Protein AF-A0A5K1K8E7-F1 (afdb_monomer_lite)

Structure (mmCIF, N/CA/C/O backbone):
data_AF-A0A5K1K8E7-F1
#
_entry.id   AF-A0A5K1K8E7-F1
#
loop_
_atom_site.group_PDB
_atom_site.id
_atom_site.type_symbol
_atom_site.label_atom_id
_atom_site.label_alt_id
_atom_site.label_comp_id
_atom_site.label_asym_id
_atom_site.label_entity_id
_atom_site.label_seq_id
_atom_site.pdbx_PDB_ins_code
_atom_site.Cartn_x
_atom_site.Cartn_y
_atom_site.Cartn_z
_atom_site.occupancy
_atom_site.B_iso_or_equiv
_atom_site.auth_seq_id
_atom_site.auth_comp_id
_atom_site.auth_asym_id
_atom_site.auth_atom_id
_atom_site.pdbx_PDB_model_num
ATOM 1 N N . MET A 1 1 ? -57.495 26.667 60.300 1.00 42.22 1 MET A N 1
ATOM 2 C CA . MET A 1 1 ? -56.182 26.002 60.159 1.00 42.22 1 MET A CA 1
ATOM 3 C C . MET A 1 1 ? -55.477 26.585 58.945 1.00 42.22 1 MET A C 1
ATOM 5 O O . MET A 1 1 ? -56.140 27.071 58.042 1.00 42.22 1 MET A O 1
ATOM 9 N N . VAL A 1 2 ? -54.157 26.649 59.046 1.00 49.66 2 VAL A N 1
ATOM 10 C CA . VAL A 1 2 ? -53.216 27.565 58.389 1.00 49.66 2 VAL A CA 1
ATOM 11 C C . VAL A 1 2 ? -53.090 27.437 56.866 1.00 49.66 2 VAL A C 1
ATOM 13 O O . VAL A 1 2 ? -53.116 26.343 56.312 1.00 49.66 2 VAL A O 1
ATOM 16 N N . ALA A 1 3 ? -52.890 28.590 56.223 1.00 45.78 3 ALA A N 1
ATOM 17 C CA . ALA A 1 3 ? -52.412 28.738 54.854 1.00 45.78 3 ALA A CA 1
ATOM 18 C C . ALA A 1 3 ? -50.958 28.247 54.722 1.00 45.78 3 ALA A C 1
ATOM 20 O O . ALA A 1 3 ? -50.138 28.492 55.605 1.00 45.78 3 ALA A O 1
ATOM 21 N N . GLN A 1 4 ? -50.635 27.602 53.601 1.00 51.59 4 GLN A N 1
ATOM 22 C CA . GLN A 1 4 ? -49.276 27.196 53.235 1.00 51.59 4 GLN A CA 1
ATOM 23 C C . GLN A 1 4 ? -48.927 27.776 51.854 1.00 51.59 4 GLN A C 1
ATOM 25 O O . GLN A 1 4 ?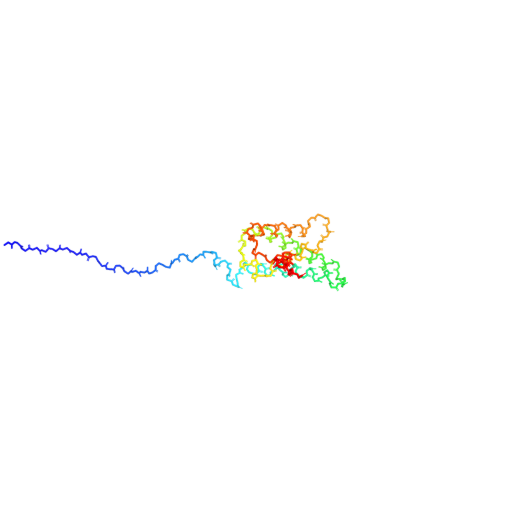 -49.581 27.430 50.870 1.00 51.59 4 GLN A O 1
ATOM 30 N N . PRO A 1 5 ? -47.906 28.641 51.759 1.00 50.50 5 PRO A N 1
ATOM 31 C CA . PRO A 1 5 ? -47.112 28.824 50.543 1.00 50.50 5 PRO A CA 1
ATOM 32 C C . PRO A 1 5 ? -45.616 28.531 50.819 1.00 50.50 5 PRO A C 1
ATOM 34 O O . PRO A 1 5 ? -45.214 28.444 51.978 1.00 50.50 5 PRO A O 1
ATOM 37 N N . PRO A 1 6 ? -44.727 28.557 49.810 1.00 61.25 6 PRO A N 1
ATOM 38 C CA . PRO A 1 6 ? -44.677 27.763 48.581 1.00 61.25 6 PRO A CA 1
ATOM 39 C C . PRO A 1 6 ? -43.368 26.928 48.518 1.00 61.25 6 PRO A C 1
ATOM 41 O O . PRO A 1 6 ? -42.443 27.133 49.302 1.00 61.25 6 PRO A O 1
ATOM 44 N N . SER A 1 7 ? -43.214 26.032 47.536 1.00 49.91 7 SER A N 1
ATOM 45 C CA . SER A 1 7 ? -41.872 25.642 47.061 1.00 49.91 7 SER A CA 1
ATOM 46 C C . SER A 1 7 ? -41.877 25.196 45.593 1.00 49.91 7 SER A C 1
ATOM 48 O O . SER A 1 7 ? -42.688 24.347 45.220 1.00 49.91 7 SER A O 1
ATOM 50 N N . PRO A 1 8 ? -40.982 25.755 44.755 1.00 54.62 8 PRO A N 1
ATOM 51 C CA . PRO A 1 8 ? -40.863 25.433 43.340 1.00 54.62 8 PRO A CA 1
ATOM 52 C C . PRO A 1 8 ? -40.017 24.168 43.135 1.0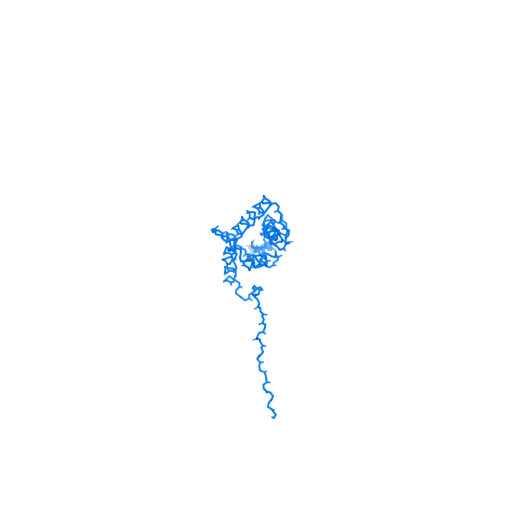0 54.62 8 PRO A C 1
ATOM 54 O O . PRO A 1 8 ? -39.012 23.950 43.811 1.00 54.62 8 PRO A O 1
ATOM 57 N N . ARG A 1 9 ? -40.390 23.339 42.160 1.00 50.09 9 ARG A N 1
ATOM 58 C CA . ARG A 1 9 ? -39.580 22.209 41.680 1.00 50.09 9 ARG A CA 1
ATOM 59 C C . ARG A 1 9 ? -39.568 22.206 40.144 1.00 50.09 9 ARG A C 1
ATOM 61 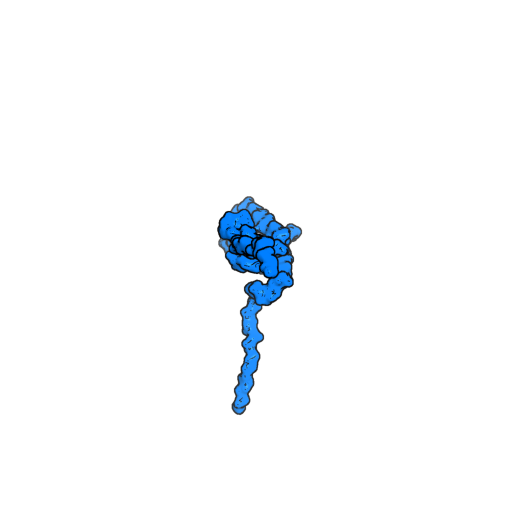O O . ARG A 1 9 ? -40.430 22.828 39.533 1.00 50.09 9 ARG A O 1
ATOM 68 N N . PRO A 1 10 ? -38.523 21.645 39.523 1.00 45.97 10 PRO A N 1
ATOM 69 C CA . PRO A 1 10 ? -37.531 22.425 38.797 1.00 45.97 10 PRO A CA 1
ATOM 70 C C . PRO A 1 10 ? -37.852 22.507 37.307 1.00 45.97 10 PRO A C 1
ATOM 72 O O . PRO A 1 10 ? -38.477 21.614 36.739 1.00 45.97 10 PRO A O 1
ATOM 75 N N . GLN A 1 11 ? -37.359 23.572 36.677 1.00 44.06 11 GLN A N 1
ATOM 76 C CA . GLN A 1 11 ? -37.353 23.746 35.229 1.00 44.06 11 GLN A CA 1
ATOM 77 C C . GLN A 1 11 ? -36.793 22.492 34.548 1.00 44.06 11 GLN A C 1
ATOM 79 O O . GLN A 1 11 ? -35.702 22.031 34.891 1.00 44.06 11 GLN A O 1
ATOM 84 N N . ALA A 1 12 ? -37.539 21.964 33.576 1.00 43.22 12 ALA A N 1
ATOM 85 C CA . ALA A 1 12 ? -37.059 20.960 32.644 1.00 43.22 12 ALA A CA 1
ATOM 86 C C . ALA A 1 12 ? -35.857 21.546 31.893 1.00 43.22 12 ALA A C 1
ATOM 88 O O . ALA A 1 12 ? -35.995 22.317 30.942 1.00 43.22 12 ALA A O 1
ATOM 89 N N . ALA A 1 13 ? -34.662 21.224 32.382 1.00 49.88 13 ALA A N 1
ATOM 90 C CA . ALA A 1 13 ? -33.428 21.497 31.685 1.00 49.88 13 ALA A CA 1
ATOM 91 C C . ALA A 1 13 ? -33.507 20.784 30.335 1.00 49.88 13 ALA A C 1
ATOM 93 O O . ALA A 1 13 ? -33.688 19.568 30.268 1.00 49.88 13 ALA A O 1
ATOM 94 N N . LYS A 1 14 ? -33.404 21.588 29.274 1.00 47.25 14 LYS A N 1
ATOM 95 C CA . LYS A 1 14 ? -33.137 21.171 27.902 1.00 47.25 14 LYS A CA 1
ATOM 96 C C . LYS A 1 14 ? -32.245 19.929 27.912 1.00 47.25 14 LYS A C 1
ATOM 98 O O . LYS A 1 14 ? -31.065 20.016 28.251 1.00 47.25 14 LYS A O 1
ATOM 103 N N . LEU A 1 15 ? -32.802 18.794 27.499 1.00 44.22 15 LEU A N 1
ATOM 104 C CA . LEU A 1 15 ? -32.024 17.674 26.989 1.00 44.22 15 LEU A CA 1
ATOM 105 C C . LEU A 1 15 ? -31.419 18.142 25.665 1.00 44.22 15 LEU A C 1
ATOM 107 O O . LEU A 1 15 ? -31.901 17.834 24.579 1.00 44.22 15 LEU A O 1
ATOM 111 N N . THR A 1 16 ? -30.369 18.954 25.771 1.00 47.53 16 THR A N 1
ATOM 112 C CA . THR A 1 16 ? -29.354 19.054 24.737 1.00 47.53 16 THR A CA 1
ATOM 113 C C . THR A 1 16 ? -28.847 17.634 24.581 1.00 47.53 16 THR A C 1
ATOM 115 O O . THR A 1 16 ? -28.137 17.130 25.452 1.00 47.53 16 THR A O 1
ATOM 118 N N . ALA A 1 17 ? -29.311 16.959 23.529 1.00 50.03 17 ALA A N 1
ATOM 119 C CA . ALA A 1 17 ? -28.778 15.683 23.107 1.00 50.03 17 ALA A CA 1
ATOM 120 C C . ALA A 1 17 ? -27.258 15.837 23.068 1.00 50.03 17 ALA A C 1
ATOM 122 O O . ALA A 1 17 ? -26.713 16.561 22.237 1.00 50.03 17 ALA A O 1
ATOM 123 N N . LYS A 1 18 ? -26.583 15.229 24.044 1.00 43.69 18 LYS A N 1
ATOM 124 C CA . LYS A 1 18 ? -25.139 15.075 24.023 1.00 43.69 18 LYS A CA 1
ATOM 125 C C . LYS A 1 18 ? -24.890 14.192 22.801 1.00 43.69 18 LYS A C 1
ATOM 127 O O . LYS A 1 18 ? -25.360 13.052 22.830 1.00 43.69 18 LYS A O 1
ATOM 132 N N . PRO A 1 19 ? -24.251 14.667 21.717 1.00 46.12 19 PRO A N 1
ATOM 133 C CA . PRO A 1 19 ? -23.815 13.731 20.702 1.00 46.12 19 PRO A CA 1
ATOM 134 C C . PRO A 1 19 ? -22.899 12.743 21.426 1.00 46.12 19 PRO A C 1
ATOM 136 O O . PRO A 1 19 ? -21.996 13.145 22.168 1.00 46.12 19 PRO A O 1
ATOM 139 N N . ALA A 1 20 ? -23.207 11.453 21.294 1.00 48.75 20 ALA A N 1
ATOM 140 C CA . ALA A 1 20 ? -22.292 10.396 21.684 1.00 48.75 20 ALA A CA 1
ATOM 141 C C . ALA A 1 20 ? -20.899 10.742 21.127 1.00 48.75 20 ALA A C 1
ATOM 143 O O . ALA A 1 20 ? -20.828 11.342 20.048 1.00 48.75 20 ALA A O 1
ATOM 144 N N . PRO A 1 21 ? -19.800 10.426 21.836 1.00 43.84 21 PRO A N 1
ATOM 145 C CA . PRO A 1 21 ? -18.480 10.584 21.256 1.00 43.84 21 PRO A CA 1
ATOM 146 C C . PRO A 1 21 ? -18.459 9.738 19.985 1.00 43.84 21 PRO A C 1
ATOM 148 O O . PRO A 1 21 ? -18.451 8.510 20.044 1.00 43.84 21 PRO A O 1
ATOM 151 N N . VAL A 1 22 ? -18.545 10.406 18.834 1.00 44.19 22 VAL A N 1
ATOM 152 C CA . VAL A 1 22 ? -18.256 9.791 17.549 1.00 44.19 22 VAL A CA 1
ATOM 153 C C . VAL A 1 22 ? -16.857 9.231 17.700 1.00 44.19 22 VAL A C 1
ATOM 155 O O . VAL A 1 22 ? -15.910 9.965 17.978 1.00 44.19 22 VAL A O 1
ATOM 158 N N . THR A 1 23 ? -16.787 7.910 17.646 1.00 42.22 23 THR A N 1
ATOM 159 C CA . THR A 1 23 ? -15.576 7.108 17.665 1.00 42.22 23 THR A CA 1
ATOM 160 C C . THR A 1 23 ? -14.482 7.830 16.888 1.00 42.22 23 THR A C 1
ATOM 162 O O . THR A 1 23 ? -14.567 8.034 15.676 1.00 42.22 23 THR A O 1
ATOM 165 N N . GLU A 1 24 ? -13.456 8.267 17.615 1.00 39.28 24 GLU A N 1
ATOM 166 C CA . GLU A 1 24 ? -12.334 9.060 17.104 1.00 39.28 24 GLU A CA 1
ATOM 167 C C . GLU A 1 24 ? -11.582 8.329 15.971 1.00 39.28 24 GLU A C 1
ATOM 169 O O . GLU A 1 24 ? -10.951 8.958 15.123 1.00 39.28 24 GLU A O 1
ATOM 174 N N . SER A 1 25 ? -11.773 7.007 15.865 1.00 42.19 25 SER A N 1
ATOM 175 C CA . SER A 1 25 ? -11.333 6.163 14.750 1.00 42.19 25 SER A CA 1
ATOM 176 C C . SER A 1 25 ? -11.919 6.545 13.384 1.00 42.19 25 SER A C 1
ATOM 178 O O . SER A 1 25 ? -11.273 6.293 12.374 1.00 42.19 25 SER A O 1
ATOM 180 N N . CYS A 1 26 ? -13.089 7.192 13.315 1.00 40.38 26 CYS A N 1
ATOM 181 C CA . CYS A 1 26 ? -13.702 7.573 12.033 1.00 40.38 26 CYS A CA 1
ATOM 182 C C . CYS A 1 26 ? -13.182 8.911 11.476 1.00 40.38 26 CYS A C 1
ATOM 184 O O . CYS A 1 26 ? -13.335 9.183 10.287 1.00 40.38 26 CYS A O 1
ATOM 186 N N . ARG A 1 27 ? -12.551 9.769 12.296 1.00 43.44 27 ARG A N 1
ATOM 187 C CA . ARG A 1 27 ? -12.027 11.071 11.826 1.00 43.44 27 ARG A CA 1
ATOM 188 C C . ARG A 1 27 ? -10.675 10.977 11.130 1.00 43.44 27 ARG A C 1
ATOM 190 O O . ARG A 1 27 ? -10.339 11.868 10.354 1.00 43.44 27 ARG A O 1
ATOM 197 N N . PHE A 1 28 ? -9.911 9.916 11.373 1.00 46.75 28 PHE A N 1
ATOM 198 C CA . PHE A 1 28 ? -8.569 9.776 10.806 1.00 46.75 28 PHE A CA 1
ATOM 199 C C . PHE A 1 28 ? -8.562 9.545 9.287 1.00 46.75 28 PHE A C 1
ATOM 201 O O . PHE A 1 28 ? -7.519 9.679 8.647 1.00 46.75 28 PHE A O 1
ATOM 208 N N . LEU A 1 29 ? -9.719 9.215 8.705 1.00 49.62 29 LEU A N 1
ATOM 209 C CA . LEU A 1 29 ? -9.817 8.613 7.379 1.00 49.62 29 LEU A CA 1
ATOM 210 C C . LEU A 1 29 ? -10.960 9.206 6.557 1.00 49.62 29 LEU A C 1
ATOM 212 O O . LEU A 1 29 ? -11.698 8.505 5.873 1.00 49.62 29 LEU A O 1
ATOM 216 N N . SER A 1 30 ? -11.098 10.530 6.586 1.00 47.41 30 SER A N 1
ATOM 217 C CA . SER A 1 30 ? -11.771 11.192 5.469 1.00 47.41 30 SER A CA 1
ATOM 218 C C . SER A 1 30 ? -11.008 10.835 4.184 1.00 47.41 30 SER A C 1
ATOM 220 O O . SER A 1 30 ? -9.775 10.883 4.186 1.00 47.41 30 SER A O 1
ATOM 222 N N . ALA A 1 31 ? -11.705 10.497 3.094 1.00 50.56 31 ALA A N 1
ATOM 223 C CA . ALA A 1 31 ? -11.136 10.093 1.794 1.00 50.56 31 ALA A CA 1
ATOM 224 C C . ALA A 1 31 ? -10.204 11.148 1.143 1.00 50.56 31 ALA A C 1
ATOM 226 O O . ALA A 1 31 ? -9.686 10.966 0.045 1.00 50.56 31 ALA A O 1
ATOM 227 N N . SER A 1 32 ? -9.972 12.274 1.820 1.00 56.44 32 SER A N 1
ATOM 228 C CA . SER A 1 32 ? -9.059 13.356 1.438 1.00 56.44 32 SER A CA 1
ATOM 229 C C . SER A 1 32 ? -8.040 13.710 2.539 1.00 56.44 32 SER A C 1
ATOM 231 O O . SER A 1 32 ? -7.356 14.733 2.465 1.00 56.44 32 SER A O 1
ATOM 233 N N . GLY A 1 33 ? -7.925 12.880 3.578 1.00 67.44 33 GLY A N 1
ATOM 234 C CA . GLY A 1 33 ? -7.032 13.088 4.714 1.00 67.44 33 GLY A CA 1
ATOM 235 C C . GLY A 1 33 ? -5.546 12.880 4.377 1.00 67.44 33 GLY A C 1
ATOM 236 O O . GLY A 1 33 ? -5.198 12.217 3.395 1.00 67.44 33 GLY A O 1
ATOM 237 N N . PRO A 1 34 ? -4.628 13.418 5.200 1.00 75.69 34 PRO A N 1
ATOM 238 C CA . PRO A 1 34 ? -3.187 13.223 5.023 1.00 75.69 34 PRO A CA 1
ATOM 239 C C . PRO A 1 34 ? -2.766 11.745 5.115 1.00 75.69 34 PRO A C 1
ATOM 241 O O . PRO A 1 34 ? -1.795 11.352 4.474 1.00 75.69 34 PRO A O 1
ATOM 244 N N . ALA A 1 35 ? -3.501 10.913 5.863 1.00 76.69 35 ALA A N 1
ATOM 245 C CA . ALA A 1 35 ? -3.285 9.465 5.915 1.00 76.69 35 ALA A CA 1
ATOM 246 C C . ALA A 1 35 ? -3.592 8.791 4.566 1.00 76.69 35 ALA A C 1
ATOM 248 O O . ALA A 1 35 ? -2.759 8.056 4.046 1.00 76.69 35 ALA A O 1
ATOM 249 N N . TRP A 1 36 ? -4.726 9.125 3.941 1.00 81.12 36 TRP A N 1
ATOM 250 C CA . TRP A 1 36 ? -5.104 8.581 2.632 1.00 81.12 36 TRP A CA 1
ATOM 251 C C . TRP A 1 36 ? -4.090 8.926 1.536 1.00 81.12 36 TRP A C 1
ATOM 253 O O . TRP A 1 36 ? -3.706 8.069 0.740 1.00 81.12 36 TRP A O 1
ATOM 263 N N . ARG A 1 37 ? -3.601 10.176 1.518 1.00 85.31 37 ARG A N 1
ATOM 264 C CA . ARG A 1 37 ? -2.555 10.601 0.573 1.00 85.31 37 ARG A CA 1
ATOM 265 C C . ARG A 1 37 ? -1.253 9.826 0.762 1.00 85.31 37 ARG A C 1
ATOM 267 O O . ARG A 1 37 ? -0.630 9.459 -0.230 1.00 85.31 37 ARG A O 1
ATOM 274 N N . ARG A 1 38 ? -0.858 9.555 2.010 1.00 86.31 38 ARG A N 1
ATOM 275 C CA . ARG A 1 38 ? 0.322 8.728 2.305 1.00 86.31 38 ARG A CA 1
ATOM 276 C C . ARG A 1 38 ? 0.138 7.297 1.817 1.00 86.31 38 ARG A C 1
ATOM 278 O O . ARG A 1 38 ? 0.993 6.809 1.089 1.00 86.31 38 ARG A O 1
ATOM 285 N N . ILE A 1 39 ? -1.007 6.686 2.102 1.00 87.75 39 ILE A N 1
ATOM 286 C CA . ILE A 1 39 ? -1.303 5.323 1.650 1.00 87.75 39 ILE A CA 1
ATOM 287 C C . ILE A 1 39 ? -1.322 5.237 0.123 1.00 87.75 39 ILE A C 1
ATOM 289 O O . ILE A 1 39 ? -0.670 4.369 -0.450 1.00 87.75 39 ILE A O 1
ATOM 293 N N . SER A 1 40 ? -1.975 6.190 -0.544 1.00 88.44 40 SER A N 1
ATOM 294 C CA . SER A 1 40 ? -1.985 6.275 -2.009 1.00 88.44 40 SER A CA 1
ATOM 295 C C . SER A 1 40 ? -0.567 6.397 -2.576 1.00 88.44 40 SER A C 1
ATOM 297 O O . SER A 1 40 ? -0.241 5.745 -3.566 1.00 88.44 40 SER A O 1
ATOM 299 N N . ARG A 1 41 ? 0.305 7.189 -1.930 1.00 92.56 41 ARG A N 1
ATOM 300 C CA . ARG A 1 41 ? 1.723 7.307 -2.305 1.00 92.56 41 ARG A CA 1
ATOM 301 C C . ARG A 1 41 ? 2.459 5.977 -2.146 1.00 92.56 41 ARG A C 1
ATOM 303 O O . ARG A 1 41 ? 3.190 5.593 -3.054 1.00 92.56 41 ARG A O 1
ATOM 310 N N . TRP A 1 42 ? 2.271 5.275 -1.028 1.00 92.62 42 TRP A N 1
ATOM 311 C CA . TRP A 1 42 ? 2.912 3.978 -0.794 1.00 92.62 42 TRP A CA 1
ATOM 312 C C . TRP A 1 42 ? 2.487 2.944 -1.834 1.00 92.62 42 TRP A C 1
ATOM 314 O O . TRP A 1 42 ? 3.334 2.291 -2.441 1.00 92.62 42 TRP A O 1
ATOM 324 N N . VAL A 1 43 ? 1.181 2.854 -2.092 1.00 91.56 43 VAL A N 1
ATOM 325 C CA . VAL A 1 43 ? 0.606 1.958 -3.100 1.00 91.56 43 VAL A CA 1
ATOM 326 C C . VAL A 1 43 ? 1.173 2.270 -4.481 1.00 91.56 43 VAL A C 1
ATOM 328 O O . VAL A 1 43 ? 1.645 1.363 -5.164 1.00 91.56 43 VAL A O 1
ATOM 331 N N . ALA A 1 44 ? 1.200 3.545 -4.875 1.00 91.19 44 ALA A N 1
ATOM 332 C CA . ALA A 1 44 ? 1.746 3.960 -6.162 1.00 91.19 44 ALA A CA 1
ATOM 333 C C . ALA A 1 44 ? 3.237 3.615 -6.304 1.00 91.19 44 ALA A C 1
ATOM 335 O O . ALA A 1 44 ? 3.642 3.092 -7.343 1.00 91.19 44 ALA A O 1
ATOM 336 N N . ALA A 1 45 ? 4.051 3.855 -5.270 1.00 90.00 45 ALA A N 1
ATOM 337 C CA . ALA A 1 45 ? 5.486 3.565 -5.295 1.00 90.00 45 ALA A CA 1
ATOM 338 C C . ALA A 1 45 ? 5.772 2.066 -5.474 1.00 90.00 45 ALA A C 1
ATOM 340 O O . ALA A 1 45 ? 6.596 1.679 -6.306 1.00 90.00 45 ALA A O 1
ATOM 341 N N . ILE A 1 46 ? 5.058 1.215 -4.731 1.00 89.94 46 ILE A N 1
ATOM 342 C CA . ILE A 1 46 ? 5.216 -0.239 -4.813 1.00 89.94 46 ILE A CA 1
ATOM 343 C C . ILE A 1 46 ? 4.700 -0.761 -6.163 1.00 89.94 46 ILE A C 1
ATOM 345 O O . ILE A 1 46 ? 5.411 -1.522 -6.819 1.00 89.94 46 ILE A O 1
ATOM 349 N N . LYS A 1 47 ? 3.515 -0.323 -6.619 1.00 90.69 47 LYS A N 1
ATOM 350 C CA . LYS A 1 47 ? 2.954 -0.712 -7.929 1.00 90.69 47 LYS A CA 1
ATOM 351 C C . LYS A 1 47 ? 3.886 -0.331 -9.077 1.00 90.69 47 LYS A C 1
ATOM 353 O O . LYS A 1 47 ? 4.270 -1.208 -9.841 1.00 90.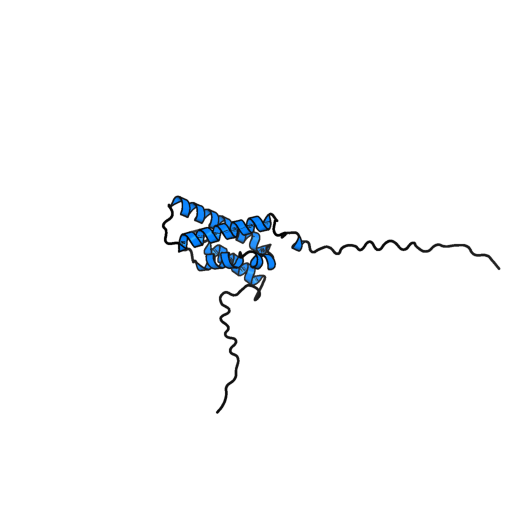69 47 LYS A O 1
ATOM 358 N N . THR A 1 48 ? 4.357 0.917 -9.111 1.00 88.75 48 THR A N 1
ATOM 359 C CA . THR A 1 48 ? 5.293 1.404 -10.141 1.00 88.75 48 THR A CA 1
ATOM 360 C C . THR A 1 48 ? 6.543 0.532 -10.212 1.00 88.75 48 THR A C 1
ATOM 362 O O . THR A 1 48 ? 7.012 0.184 -11.295 1.00 88.75 48 THR A O 1
ATOM 365 N N . PHE A 1 49 ? 7.092 0.150 -9.057 1.00 86.44 49 PHE A N 1
ATOM 366 C CA . PHE A 1 49 ? 8.256 -0.722 -9.022 1.00 86.44 49 PHE A CA 1
ATOM 367 C C . PHE A 1 49 ? 7.942 -2.134 -9.537 1.00 86.44 49 PHE A C 1
ATOM 369 O O . PHE A 1 49 ? 8.697 -2.661 -10.354 1.00 86.44 49 PHE A O 1
ATOM 376 N N . LEU A 1 50 ? 6.826 -2.731 -9.111 1.00 85.12 50 LEU A N 1
ATOM 377 C CA . LEU A 1 50 ? 6.384 -4.045 -9.590 1.00 85.12 50 LEU A CA 1
ATOM 378 C C . LEU A 1 50 ? 6.101 -4.043 -11.099 1.00 85.12 50 LEU A C 1
ATOM 380 O O . LEU A 1 50 ? 6.462 -4.998 -11.784 1.00 85.12 50 LEU A O 1
ATOM 384 N N . GLU A 1 51 ? 5.493 -2.984 -11.629 1.00 86.50 51 GLU A N 1
ATOM 385 C CA . GLU A 1 51 ? 5.257 -2.795 -13.063 1.00 86.50 51 GLU A CA 1
ATOM 386 C C . GLU A 1 51 ? 6.580 -2.663 -13.818 1.00 86.50 51 GLU A C 1
ATOM 388 O O . GLU A 1 51 ? 6.765 -3.331 -14.833 1.00 86.50 51 GLU A O 1
ATOM 393 N N . MET A 1 52 ? 7.550 -1.896 -13.303 1.00 80.19 52 MET A N 1
ATOM 394 C CA . MET A 1 52 ? 8.882 -1.802 -13.913 1.00 80.19 52 MET A CA 1
ATOM 395 C C . MET A 1 52 ? 9.614 -3.146 -13.954 1.00 80.19 52 MET A C 1
ATOM 397 O O . MET A 1 52 ? 10.339 -3.402 -14.912 1.00 80.19 52 MET A O 1
ATOM 401 N N . GLN A 1 53 ? 9.444 -3.999 -12.939 1.00 76.38 53 GLN A N 1
ATOM 402 C CA . GLN A 1 53 ? 10.017 -5.348 -12.948 1.00 76.38 53 GLN A CA 1
ATOM 403 C C . GLN A 1 53 ? 9.320 -6.258 -13.977 1.00 76.38 53 GLN A C 1
ATOM 405 O O . GLN A 1 53 ? 9.993 -7.013 -14.673 1.00 76.38 53 GLN A O 1
ATOM 410 N N . GLN A 1 54 ? 7.991 -6.169 -14.107 1.00 75.19 54 GLN A N 1
ATOM 411 C CA . GLN A 1 54 ? 7.196 -7.015 -15.012 1.00 75.19 54 GLN A CA 1
ATOM 412 C C . GLN A 1 54 ? 7.280 -6.598 -16.483 1.00 75.19 54 GLN A C 1
ATOM 414 O O . GLN A 1 54 ? 7.184 -7.441 -17.369 1.00 75.19 54 GLN A O 1
ATOM 419 N N . SER A 1 55 ? 7.478 -5.307 -16.755 1.00 70.69 55 SER A N 1
ATOM 420 C CA . SER A 1 55 ? 7.423 -4.740 -18.108 1.00 70.69 55 SER A CA 1
ATOM 421 C C . SER A 1 55 ? 8.497 -5.285 -19.059 1.00 70.69 55 SER A C 1
ATOM 423 O O . SER A 1 55 ? 8.428 -5.013 -20.254 1.00 70.69 55 SER A O 1
ATOM 425 N N . GLY A 1 56 ? 9.530 -5.986 -18.566 1.00 58.56 56 GLY A N 1
ATOM 426 C CA . GLY A 1 56 ? 10.633 -6.551 -19.367 1.00 58.56 56 GLY A CA 1
ATOM 427 C C . GLY A 1 56 ? 11.533 -5.511 -20.051 1.00 58.56 56 GLY A C 1
ATOM 428 O O . GLY A 1 56 ? 12.664 -5.807 -20.440 1.00 58.56 56 GLY A O 1
ATOM 429 N N . HIS A 1 57 ? 11.064 -4.270 -20.156 1.00 56.94 57 HIS A N 1
ATOM 430 C CA . HIS A 1 57 ? 11.842 -3.108 -20.524 1.00 56.94 57 HIS A CA 1
ATOM 431 C C . HIS A 1 57 ? 12.963 -2.958 -19.498 1.00 56.94 57 HIS A C 1
ATOM 433 O O . HIS A 1 57 ? 12.727 -3.093 -18.302 1.00 56.94 57 HIS A O 1
ATOM 439 N N . ARG A 1 58 ? 14.190 -2.682 -19.947 1.00 57.38 58 ARG A N 1
ATOM 440 C CA . ARG A 1 58 ? 15.277 -2.238 -19.067 1.00 57.38 58 ARG A CA 1
ATOM 441 C C . ARG A 1 58 ? 15.209 -0.714 -18.988 1.00 57.38 58 ARG A C 1
ATOM 443 O O . ARG A 1 58 ? 15.866 -0.056 -19.798 1.00 57.38 58 ARG A O 1
ATOM 450 N N . PRO A 1 59 ? 14.405 -0.114 -18.087 1.00 62.56 59 PRO A N 1
ATOM 451 C CA . PRO A 1 59 ? 14.538 1.304 -17.821 1.00 62.56 59 PRO A CA 1
ATOM 452 C C . PRO A 1 59 ? 15.981 1.587 -17.397 1.00 62.56 59 PRO A C 1
ATOM 454 O O . PRO A 1 59 ? 16.677 0.718 -16.861 1.00 62.56 59 PRO A O 1
ATOM 457 N N . GLY A 1 60 ? 16.447 2.803 -17.680 1.00 72.31 60 GLY A N 1
ATOM 458 C CA . GLY A 1 60 ? 17.810 3.196 -17.347 1.00 72.31 60 GLY A CA 1
ATOM 459 C C . GLY A 1 60 ? 18.123 2.905 -15.871 1.00 72.31 60 GLY A C 1
ATOM 460 O O . GLY A 1 60 ? 17.236 3.033 -15.021 1.00 72.31 60 GLY A O 1
ATOM 461 N N . PRO A 1 61 ? 19.373 2.545 -15.533 1.00 72.69 61 PRO A N 1
ATOM 462 C CA . PRO A 1 61 ? 19.746 2.131 -14.178 1.00 72.69 61 PRO A CA 1
ATOM 463 C C . PRO A 1 61 ? 19.370 3.168 -13.106 1.00 72.69 61 PRO A C 1
ATOM 465 O O . PRO A 1 61 ? 18.999 2.796 -11.995 1.00 72.69 61 PRO A O 1
ATOM 468 N N . ALA A 1 62 ? 19.373 4.459 -13.453 1.00 81.25 62 ALA A N 1
ATOM 469 C CA . ALA A 1 62 ? 18.936 5.543 -12.573 1.00 81.25 62 ALA A CA 1
ATOM 470 C C . ALA A 1 62 ? 17.435 5.482 -12.221 1.00 81.25 62 ALA A C 1
ATOM 472 O O . ALA A 1 62 ? 17.066 5.718 -11.071 1.00 81.25 62 ALA A O 1
ATOM 473 N N . ALA A 1 63 ? 16.570 5.137 -13.179 1.00 79.81 63 ALA A N 1
ATOM 474 C CA . ALA A 1 63 ? 15.131 5.019 -12.949 1.00 79.81 63 ALA A CA 1
ATOM 475 C C . ALA A 1 63 ? 14.808 3.806 -12.065 1.00 79.81 63 ALA A C 1
ATOM 477 O O . ALA A 1 63 ? 14.052 3.936 -11.106 1.00 79.81 63 ALA A O 1
ATOM 478 N N . VAL A 1 64 ? 15.467 2.665 -12.307 1.00 77.44 64 VAL A N 1
ATOM 479 C CA . VAL A 1 64 ? 15.334 1.469 -11.454 1.00 77.44 64 VAL A CA 1
ATOM 480 C C . VAL A 1 64 ? 15.767 1.770 -10.023 1.00 77.44 64 VAL A C 1
ATOM 482 O O . VAL A 1 64 ? 15.054 1.434 -9.083 1.00 77.44 64 VAL A O 1
ATOM 485 N N . GLN A 1 65 ? 16.917 2.426 -9.842 1.00 80.56 65 GLN A N 1
ATOM 486 C CA . GLN A 1 65 ? 17.412 2.784 -8.512 1.00 80.56 65 GLN A CA 1
ATOM 487 C C . GLN A 1 65 ? 16.485 3.757 -7.785 1.00 80.56 65 GLN A C 1
ATOM 489 O O . GLN A 1 65 ? 16.277 3.615 -6.579 1.00 80.56 65 GLN A O 1
ATOM 494 N N . ARG A 1 66 ? 15.917 4.732 -8.502 1.00 85.44 66 ARG A N 1
ATOM 495 C CA . ARG A 1 66 ? 14.943 5.664 -7.937 1.00 85.44 66 ARG A CA 1
ATOM 496 C C . ARG A 1 66 ? 13.676 4.932 -7.490 1.00 85.44 66 ARG A C 1
ATOM 498 O O . ARG A 1 66 ? 13.326 5.023 -6.319 1.00 85.44 66 ARG A O 1
ATOM 505 N N . CYS A 1 67 ? 13.044 4.156 -8.369 1.00 84.50 67 CYS A N 1
ATOM 506 C CA . CYS A 1 67 ? 11.819 3.426 -8.033 1.00 84.50 67 CYS A CA 1
ATOM 507 C C . CYS A 1 67 ? 12.050 2.380 -6.937 1.00 84.50 67 CYS A C 1
ATOM 509 O O . CYS A 1 67 ? 11.219 2.226 -6.050 1.00 84.50 67 CYS A O 1
ATOM 511 N N . SER A 1 68 ? 13.205 1.709 -6.945 1.00 84.06 68 SER A N 1
ATOM 512 C CA . SER A 1 68 ? 13.614 0.792 -5.877 1.00 84.06 68 SER A CA 1
ATOM 513 C C . SER A 1 68 ? 13.707 1.507 -4.528 1.00 84.06 68 SER A C 1
ATOM 515 O O . SER A 1 68 ? 13.178 1.014 -3.536 1.00 84.06 68 SER A O 1
ATOM 517 N N . ARG A 1 69 ? 14.317 2.698 -4.485 1.00 86.62 69 ARG A N 1
ATOM 518 C CA . ARG A 1 69 ? 14.404 3.513 -3.267 1.00 86.62 69 ARG A CA 1
ATOM 519 C C . ARG A 1 69 ? 13.028 3.948 -2.770 1.00 86.62 69 ARG A C 1
ATOM 521 O O . ARG A 1 69 ? 12.756 3.773 -1.589 1.00 86.62 69 ARG A O 1
ATOM 528 N N . GLU A 1 70 ? 12.183 4.481 -3.653 1.00 89.50 70 GLU A N 1
ATOM 529 C CA . GLU A 1 70 ? 10.829 4.935 -3.297 1.00 89.50 70 GLU A CA 1
ATOM 530 C C . GLU A 1 70 ? 9.975 3.773 -2.767 1.00 89.50 70 GLU A C 1
ATOM 532 O O . GLU A 1 70 ? 9.284 3.918 -1.763 1.00 89.50 70 GLU A O 1
ATOM 537 N N . MET A 1 71 ? 10.085 2.588 -3.373 1.00 90.12 71 MET A N 1
ATOM 538 C CA . MET A 1 71 ? 9.416 1.374 -2.902 1.00 90.12 71 MET A CA 1
ATOM 539 C C . MET A 1 71 ? 9.940 0.903 -1.534 1.00 90.12 71 MET A C 1
ATOM 541 O O . MET A 1 71 ? 9.139 0.545 -0.672 1.00 90.12 71 MET A O 1
ATOM 545 N N . ILE A 1 72 ? 11.259 0.937 -1.300 1.00 89.00 72 ILE A N 1
ATOM 546 C CA . ILE A 1 72 ? 11.857 0.573 -0.002 1.00 89.00 72 ILE A CA 1
ATOM 547 C C . ILE A 1 72 ? 11.426 1.550 1.099 1.00 89.00 72 ILE A C 1
ATOM 549 O O . ILE A 1 72 ? 11.163 1.125 2.221 1.00 89.00 72 ILE A O 1
ATOM 553 N N . GLU A 1 73 ? 11.376 2.848 0.803 1.00 90.75 73 GLU A N 1
ATOM 554 C CA . GLU A 1 73 ? 10.899 3.862 1.748 1.00 90.75 73 GLU A CA 1
ATOM 555 C C . GLU A 1 73 ? 9.419 3.646 2.070 1.00 90.75 73 GLU A C 1
ATOM 557 O O . GLU A 1 73 ? 9.061 3.537 3.239 1.00 90.75 73 GLU A O 1
ATOM 562 N N . ALA A 1 74 ? 8.589 3.440 1.044 1.00 91.38 74 ALA A N 1
ATOM 563 C CA . ALA A 1 74 ? 7.169 3.172 1.217 1.00 91.38 74 ALA A CA 1
ATOM 564 C C . ALA A 1 74 ? 6.905 1.948 2.103 1.00 91.38 74 ALA A C 1
ATOM 566 O O . ALA A 1 74 ? 6.108 2.031 3.032 1.00 91.38 74 ALA A O 1
ATOM 567 N N . ILE A 1 75 ? 7.575 0.815 1.862 1.00 91.50 75 ILE A N 1
ATOM 568 C CA . ILE A 1 75 ? 7.325 -0.394 2.661 1.00 91.50 75 ILE A CA 1
ATOM 569 C C . ILE A 1 75 ? 7.836 -0.269 4.102 1.00 91.50 75 ILE A C 1
ATOM 571 O O . ILE A 1 75 ? 7.263 -0.887 4.996 1.00 91.50 75 ILE A O 1
ATOM 575 N N . LYS A 1 76 ? 8.872 0.542 4.351 1.00 90.69 76 LYS A N 1
ATOM 576 C CA . LYS A 1 76 ? 9.314 0.867 5.714 1.00 90.69 76 LYS A CA 1
ATOM 577 C C . LYS A 1 76 ? 8.276 1.702 6.451 1.00 90.69 76 LYS A C 1
ATOM 579 O O . LYS A 1 76 ? 7.893 1.334 7.549 1.00 90.69 76 LYS A O 1
ATOM 584 N N . GLU A 1 77 ? 7.762 2.753 5.821 1.00 90.94 77 GLU A N 1
ATOM 585 C CA . GLU A 1 77 ? 6.723 3.586 6.434 1.00 90.94 77 GLU A CA 1
ATOM 586 C C . GLU A 1 77 ? 5.437 2.785 6.702 1.00 90.94 77 GLU A C 1
ATOM 588 O O . GLU A 1 77 ? 4.809 2.934 7.750 1.00 90.94 77 GLU A O 1
ATOM 593 N N . VAL A 1 78 ? 5.065 1.882 5.785 1.00 90.19 78 VAL A N 1
ATOM 594 C CA . VAL A 1 78 ? 3.960 0.938 6.008 1.00 90.19 78 VAL A CA 1
ATOM 595 C C . VAL A 1 78 ? 4.253 0.038 7.209 1.00 90.19 78 VAL A C 1
ATOM 597 O O . VAL A 1 78 ? 3.355 -0.219 8.004 1.00 90.19 78 VAL A O 1
ATOM 600 N N . GLU A 1 79 ? 5.489 -0.440 7.360 1.00 90.75 79 GLU A N 1
ATOM 601 C CA . GLU A 1 79 ? 5.907 -1.280 8.485 1.00 90.75 79 GLU A CA 1
ATOM 602 C C . GLU A 1 79 ? 5.880 -0.547 9.830 1.00 90.75 79 GLU A C 1
ATOM 604 O O . GLU A 1 79 ? 5.462 -1.146 10.822 1.00 90.75 79 GLU A O 1
ATOM 609 N N . GLU A 1 80 ? 6.219 0.739 9.851 1.00 89.00 80 GLU A N 1
ATOM 610 C CA . GLU A 1 80 ? 6.121 1.601 11.033 1.00 89.00 80 GLU A CA 1
ATOM 611 C C . GLU A 1 80 ? 4.659 1.862 11.433 1.00 89.00 80 GLU A C 1
ATOM 613 O O . GLU A 1 80 ? 4.312 1.799 12.614 1.00 89.00 80 GLU A O 1
ATOM 618 N N . GLU A 1 81 ? 3.767 2.098 10.464 1.00 86.56 81 GLU A N 1
ATOM 619 C CA . GLU A 1 81 ? 2.357 2.409 10.738 1.00 86.56 81 GLU A CA 1
ATOM 620 C C . GLU A 1 81 ? 1.422 1.186 10.757 1.00 86.56 81 GLU A C 1
ATOM 622 O O . GLU A 1 81 ? 0.249 1.321 11.114 1.00 86.56 81 GLU A O 1
ATOM 627 N N . LYS A 1 82 ? 1.902 -0.028 10.442 1.00 84.88 82 LYS A N 1
ATOM 628 C CA . LYS A 1 82 ? 1.072 -1.250 10.318 1.00 84.88 82 LYS A CA 1
ATOM 629 C C . LYS A 1 82 ? 0.166 -1.514 11.530 1.00 84.88 82 LYS A C 1
ATOM 631 O O . LYS A 1 82 ? -0.946 -2.018 11.374 1.00 84.88 82 LYS A O 1
ATOM 636 N N . GLY A 1 83 ? 0.625 -1.164 12.735 1.00 82.06 83 GLY A N 1
ATOM 637 C CA . GLY A 1 83 ? -0.102 -1.356 13.996 1.00 82.06 83 GLY A CA 1
ATOM 638 C C . GLY A 1 83 ? -1.200 -0.320 14.259 1.00 82.06 83 GLY A C 1
ATOM 639 O O . GLY A 1 83 ? -2.061 -0.540 15.108 1.00 82.06 83 GLY A O 1
ATOM 640 N N . LEU A 1 84 ? -1.201 0.791 13.524 1.00 82.62 84 LEU A N 1
ATOM 641 C CA . LEU A 1 84 ? -2.175 1.876 13.660 1.00 82.62 84 LEU A CA 1
ATOM 642 C C . LEU A 1 84 ? -3.287 1.791 12.609 1.00 82.62 84 LEU A C 1
ATOM 644 O O . LEU A 1 84 ? -4.343 2.398 12.775 1.00 82.62 84 LEU A O 1
ATOM 648 N N . MET A 1 85 ? -3.080 1.017 11.541 1.00 83.25 85 MET A N 1
ATOM 649 C CA . MET A 1 85 ? -4.053 0.886 10.461 1.00 83.25 85 MET A CA 1
ATOM 650 C C . MET A 1 85 ? -5.281 0.080 10.897 1.00 83.25 85 MET A C 1
ATOM 652 O O . MET A 1 85 ? -5.170 -0.939 11.590 1.00 83.25 85 MET A O 1
ATOM 656 N N . SER A 1 86 ? -6.453 0.557 10.480 1.00 84.31 86 SER A N 1
ATOM 657 C CA . SER A 1 86 ? -7.740 -0.121 10.645 1.00 84.31 86 SER A CA 1
ATOM 658 C C . SER A 1 86 ? -8.014 -1.057 9.470 1.00 84.31 86 SER A C 1
ATOM 660 O O . SER A 1 86 ? -7.522 -0.835 8.364 1.00 84.31 86 SER A O 1
ATOM 662 N N . TYR A 1 87 ? -8.852 -2.064 9.698 1.00 81.00 87 TYR A N 1
ATOM 663 C CA . TYR A 1 87 ? -9.256 -3.026 8.675 1.00 81.00 87 TYR A CA 1
ATOM 664 C C . TYR A 1 87 ? -9.839 -2.360 7.414 1.00 81.00 87 TYR A C 1
ATOM 666 O O . TYR A 1 87 ? -9.367 -2.633 6.311 1.00 81.00 87 TYR A O 1
ATOM 674 N N . ASP A 1 88 ? -10.768 -1.408 7.579 1.00 81.75 88 ASP A N 1
ATOM 675 C CA . ASP A 1 88 ? -11.362 -0.637 6.473 1.00 81.75 88 ASP A CA 1
ATOM 676 C C . ASP A 1 88 ? -10.326 0.057 5.593 1.00 81.75 88 ASP A C 1
ATOM 678 O O . ASP A 1 88 ? -10.519 0.204 4.392 1.00 81.75 88 ASP A O 1
ATOM 682 N N . ILE A 1 89 ? -9.198 0.462 6.169 1.00 82.44 89 ILE A N 1
ATOM 683 C CA . ILE A 1 89 ? -8.116 1.079 5.408 1.00 82.44 89 ILE A CA 1
ATOM 684 C C . ILE A 1 89 ? -7.306 0.055 4.673 1.00 82.44 89 ILE A C 1
ATOM 686 O O . ILE A 1 89 ? -7.060 0.229 3.485 1.00 82.44 89 ILE A O 1
ATOM 690 N N . ILE A 1 90 ? -6.923 -1.015 5.353 1.00 83.88 90 ILE A N 1
ATOM 691 C CA . ILE A 1 90 ? -6.107 -2.073 4.770 1.00 83.88 90 ILE A CA 1
ATOM 692 C C . ILE A 1 90 ? -6.796 -2.652 3.523 1.00 83.88 90 ILE A C 1
ATOM 694 O O . ILE A 1 90 ? -6.136 -2.817 2.493 1.00 83.88 90 ILE A O 1
ATOM 698 N N . LEU A 1 91 ? -8.117 -2.874 3.577 1.00 81.31 91 LEU A N 1
ATOM 699 C CA . LEU A 1 91 ? -8.892 -3.355 2.428 1.00 81.31 91 LEU A CA 1
ATOM 700 C C . LEU A 1 91 ? -9.374 -2.249 1.491 1.00 81.31 91 LEU A C 1
ATOM 702 O O . LEU A 1 91 ? -9.362 -2.438 0.276 1.00 81.31 91 LEU A O 1
ATOM 706 N N . GLY A 1 92 ? -9.753 -1.087 2.020 1.00 80.75 92 GLY A N 1
ATOM 707 C CA . GLY A 1 92 ? -10.280 0.016 1.219 1.00 80.75 92 GLY A CA 1
ATOM 708 C C . GLY A 1 92 ? -9.241 0.712 0.337 1.00 80.75 92 GLY A C 1
ATOM 709 O O . GLY A 1 92 ? -9.625 1.455 -0.560 1.00 80.75 92 GLY A O 1
ATOM 710 N N . THR A 1 93 ? -7.938 0.492 0.562 1.00 76.75 93 THR A N 1
ATOM 711 C CA . THR A 1 93 ? -6.850 1.236 -0.111 1.00 76.75 93 THR A CA 1
ATOM 712 C C . THR A 1 93 ? -5.969 0.415 -1.052 1.00 76.75 93 THR A C 1
ATOM 714 O O . THR A 1 93 ? -4.882 0.867 -1.397 1.00 76.75 93 THR A O 1
ATOM 717 N N . GLU A 1 94 ? -6.364 -0.802 -1.443 1.00 86.12 94 GLU A N 1
ATOM 718 C CA . GLU A 1 94 ? -5.512 -1.757 -2.194 1.00 86.12 94 GLU A CA 1
ATOM 719 C C . GLU A 1 94 ? -4.138 -2.048 -1.543 1.00 86.12 94 GLU A C 1
ATOM 721 O O . GLU A 1 94 ? -3.302 -2.760 -2.115 1.00 86.12 94 GLU A O 1
ATOM 726 N N . LEU A 1 95 ? -3.882 -1.512 -0.346 1.00 88.44 95 LEU A N 1
ATOM 727 C CA . LEU A 1 95 ? -2.595 -1.570 0.324 1.00 88.44 95 LEU A CA 1
ATOM 728 C C . LEU A 1 95 ? -2.245 -3.014 0.650 1.00 88.44 95 LEU A C 1
ATOM 730 O O . LEU A 1 95 ? -1.137 -3.447 0.343 1.00 88.44 95 LEU A O 1
ATOM 734 N N . TYR A 1 96 ? -3.212 -3.773 1.173 1.00 88.88 96 TYR A N 1
ATOM 735 C CA . TYR A 1 96 ? -3.041 -5.197 1.439 1.00 88.88 96 TYR A CA 1
ATOM 736 C C . TYR A 1 96 ? -2.554 -5.961 0.204 1.00 88.88 96 TYR A C 1
ATOM 738 O O . TYR A 1 96 ? -1.501 -6.593 0.242 1.00 88.88 96 TYR A O 1
ATOM 746 N N . GLN A 1 97 ? -3.271 -5.837 -0.918 1.00 89.06 97 GLN A N 1
ATOM 747 C CA . GLN A 1 97 ? -2.929 -6.533 -2.162 1.00 89.06 97 GLN A CA 1
ATOM 748 C C . GLN A 1 97 ? -1.554 -6.115 -2.686 1.00 89.06 97 GLN A C 1
ATOM 750 O O . GLN A 1 97 ? -0.795 -6.936 -3.195 1.00 89.06 97 GLN A O 1
ATOM 755 N N . THR A 1 98 ? -1.223 -4.832 -2.565 1.00 90.25 98 THR A N 1
ATOM 756 C CA . THR A 1 98 ? 0.038 -4.283 -3.066 1.00 90.25 98 THR A CA 1
ATOM 757 C C . THR A 1 98 ? 1.230 -4.776 -2.243 1.00 90.25 98 THR A C 1
ATOM 759 O O . THR A 1 98 ? 2.242 -5.197 -2.806 1.00 90.25 98 THR A O 1
ATOM 762 N N . VAL A 1 99 ? 1.100 -4.788 -0.914 1.00 90.75 99 VAL A N 1
ATOM 763 C CA . VAL A 1 99 ? 2.105 -5.346 0.001 1.00 90.75 99 VAL A CA 1
ATOM 764 C C . VAL A 1 99 ? 2.236 -6.855 -0.202 1.00 90.75 99 VAL A C 1
ATOM 766 O O . VAL A 1 99 ? 3.351 -7.369 -0.252 1.00 90.75 99 VAL A O 1
ATOM 769 N N . TRP A 1 100 ? 1.121 -7.559 -0.398 1.00 89.31 100 TRP A N 1
ATOM 770 C CA . TRP A 1 100 ? 1.120 -8.984 -0.717 1.00 89.31 100 TRP A CA 1
ATOM 771 C C . TRP A 1 100 ? 1.900 -9.293 -1.999 1.00 89.31 100 TRP A C 1
ATOM 773 O O . TRP A 1 100 ? 2.821 -10.106 -1.963 1.00 89.31 100 TRP A O 1
ATOM 783 N N . ARG A 1 101 ? 1.646 -8.572 -3.099 1.00 87.50 101 ARG A N 1
ATOM 784 C CA . ARG A 1 101 ? 2.412 -8.746 -4.349 1.00 87.50 101 ARG A CA 1
ATOM 785 C C . ARG A 1 101 ? 3.899 -8.446 -4.171 1.00 87.50 101 ARG A C 1
ATOM 787 O O . ARG A 1 101 ? 4.731 -9.096 -4.790 1.00 87.50 101 ARG A O 1
ATOM 794 N N . LEU A 1 102 ? 4.256 -7.477 -3.327 1.00 87.62 102 LEU A N 1
ATOM 795 C CA . LEU A 1 102 ? 5.658 -7.172 -3.027 1.00 87.62 102 LEU A CA 1
ATOM 796 C C . LEU A 1 102 ? 6.349 -8.294 -2.233 1.00 87.62 102 LEU A C 1
ATOM 798 O O . LEU A 1 102 ? 7.533 -8.574 -2.451 1.00 87.62 102 LEU A O 1
ATOM 802 N N . ALA A 1 103 ? 5.625 -8.931 -1.312 1.00 88.38 103 ALA A N 1
ATOM 803 C CA . ALA A 1 103 ? 6.096 -10.121 -0.612 1.00 88.38 103 ALA A CA 1
ATOM 804 C C . ALA A 1 103 ? 6.274 -11.303 -1.579 1.00 88.38 103 ALA A C 1
ATOM 806 O O . ALA A 1 103 ? 7.304 -11.975 -1.520 1.00 88.38 103 ALA A O 1
ATOM 807 N N . ASP A 1 104 ? 5.309 -11.511 -2.477 1.00 85.25 104 ASP A N 1
ATOM 808 C CA . ASP A 1 104 ? 5.289 -12.608 -3.451 1.00 85.25 104 ASP A CA 1
ATOM 809 C C . ASP A 1 104 ? 6.362 -12.474 -4.542 1.00 85.25 104 ASP A C 1
ATOM 811 O O . ASP A 1 104 ? 7.054 -13.441 -4.852 1.00 85.25 104 ASP A O 1
ATOM 815 N N . ALA A 1 105 ? 6.620 -11.250 -5.019 1.00 80.62 105 ALA A N 1
ATOM 816 C CA . ALA A 1 105 ? 7.658 -10.957 -6.012 1.00 80.62 105 ALA A CA 1
ATOM 817 C C . ALA A 1 105 ? 9.081 -11.368 -5.575 1.00 80.62 105 ALA A C 1
ATOM 819 O O . ALA A 1 105 ? 10.003 -11.338 -6.390 1.00 80.62 105 ALA A O 1
ATOM 820 N N . ASN A 1 106 ? 9.265 -11.734 -4.297 1.00 73.06 106 ASN A N 1
ATOM 821 C CA . ASN A 1 106 ? 10.457 -12.367 -3.732 1.00 73.06 106 ASN A CA 1
ATOM 822 C C . ASN A 1 106 ? 11.768 -11.721 -4.200 1.00 73.06 106 ASN A C 1
ATOM 824 O O . ASN A 1 106 ? 12.672 -12.355 -4.753 1.00 73.06 106 ASN A O 1
ATOM 828 N N . ILE A 1 107 ? 11.849 -10.409 -4.002 1.00 71.88 107 ILE A N 1
ATOM 829 C CA . ILE A 1 107 ? 12.887 -9.575 -4.592 1.00 71.88 107 ILE A CA 1
ATOM 830 C C . ILE A 1 107 ? 14.181 -9.798 -3.810 1.00 71.88 107 ILE A C 1
ATOM 832 O O . ILE A 1 107 ? 14.433 -9.201 -2.760 1.00 71.88 107 ILE A O 1
ATOM 836 N N . ASN A 1 108 ? 14.995 -10.721 -4.326 1.00 57.38 108 ASN A N 1
ATOM 837 C CA . ASN A 1 108 ? 16.244 -11.190 -3.730 1.00 57.38 108 ASN A CA 1
ATOM 838 C C . ASN A 1 108 ? 17.385 -10.173 -3.918 1.00 57.38 108 ASN A C 1
ATOM 840 O O . ASN A 1 108 ? 18.341 -10.393 -4.658 1.00 57.38 108 ASN A O 1
ATOM 844 N N . GLY A 1 109 ? 17.297 -9.044 -3.209 1.00 54.38 109 GLY A N 1
ATOM 845 C CA . GLY A 1 109 ? 18.390 -8.088 -3.023 1.00 54.38 109 GLY A CA 1
ATOM 846 C C . GLY A 1 109 ? 19.008 -8.220 -1.628 1.00 54.38 109 GLY A C 1
ATOM 847 O O . GLY A 1 109 ? 18.322 -8.042 -0.622 1.00 54.38 109 GLY A O 1
ATOM 848 N N . ARG A 1 110 ? 20.305 -8.551 -1.543 1.00 52.16 110 ARG A N 1
ATOM 849 C CA . ARG A 1 110 ? 21.050 -8.684 -0.276 1.00 52.16 110 ARG A CA 1
ATOM 850 C C . ARG A 1 110 ? 21.015 -7.366 0.516 1.00 52.16 110 ARG A C 1
ATOM 852 O O . ARG A 1 110 ? 21.561 -6.372 0.054 1.00 52.16 110 ARG A O 1
ATOM 859 N N . LYS A 1 111 ? 20.497 -7.446 1.750 1.00 48.09 111 LYS A N 1
ATOM 860 C CA . LYS A 1 111 ? 20.412 -6.401 2.795 1.00 48.09 111 LYS A CA 1
ATOM 861 C C . LYS A 1 111 ? 19.294 -5.376 2.540 1.00 48.09 111 LYS A C 1
ATOM 863 O O . LYS A 1 111 ? 19.412 -4.531 1.666 1.00 48.09 111 LYS A O 1
ATOM 868 N N . ASN A 1 112 ? 18.243 -5.440 3.365 1.00 54.91 112 ASN A N 1
ATOM 869 C CA . ASN A 1 112 ? 16.993 -4.655 3.311 1.00 54.91 112 ASN A CA 1
ATOM 870 C C . ASN A 1 112 ? 15.965 -5.188 2.306 1.00 54.91 112 ASN A C 1
ATOM 872 O O . ASN A 1 112 ? 15.538 -4.470 1.408 1.00 54.91 112 ASN A O 1
ATOM 876 N N . GLN A 1 113 ? 15.573 -6.456 2.472 1.00 76.31 113 GLN A N 1
ATOM 877 C CA . GLN A 1 113 ? 14.596 -7.108 1.602 1.00 76.31 113 GLN A CA 1
ATOM 878 C C . GLN A 1 113 ? 13.211 -6.461 1.765 1.00 76.31 113 GLN A C 1
ATOM 880 O O . GLN A 1 113 ? 12.572 -6.669 2.803 1.00 76.31 113 GLN A O 1
ATOM 885 N N . PRO A 1 114 ? 12.712 -5.728 0.754 1.00 81.88 114 PRO A N 1
ATOM 886 C CA . PRO A 1 114 ? 11.368 -5.162 0.799 1.00 81.88 114 PRO A CA 1
ATOM 887 C C . PRO A 1 114 ? 10.308 -6.261 0.930 1.00 81.88 114 PRO A C 1
ATOM 889 O O . PRO A 1 114 ? 9.325 -6.082 1.639 1.00 81.88 114 PRO A O 1
ATOM 892 N N . SER A 1 115 ? 10.561 -7.443 0.359 1.00 85.62 115 SER A N 1
ATOM 893 C CA . SER A 1 115 ? 9.701 -8.615 0.524 1.00 85.62 115 SER A CA 1
ATOM 894 C C . SER A 1 115 ? 9.650 -9.121 1.971 1.00 85.62 115 SER A C 1
ATOM 896 O O . SER A 1 115 ? 8.588 -9.532 2.419 1.00 85.62 115 SER A O 1
ATOM 898 N N . ASN A 1 116 ? 10.740 -9.047 2.749 1.00 87.00 116 ASN A N 1
ATOM 899 C CA . ASN A 1 116 ? 10.686 -9.422 4.170 1.00 87.00 116 ASN A CA 1
ATOM 900 C C . ASN A 1 116 ? 9.895 -8.406 4.990 1.00 87.00 116 ASN A C 1
ATOM 902 O O . ASN A 1 116 ? 9.100 -8.807 5.831 1.00 87.00 116 ASN A O 1
ATOM 906 N N . LEU A 1 117 ? 10.082 -7.107 4.731 1.00 88.69 117 LEU A N 1
ATOM 907 C CA . LEU A 1 117 ? 9.284 -6.064 5.384 1.00 88.69 117 LEU A CA 1
ATOM 908 C C . LEU A 1 117 ? 7.798 -6.253 5.072 1.00 88.69 117 LEU A C 1
ATOM 910 O O . LEU A 1 117 ? 6.978 -6.260 5.984 1.00 88.69 117 LEU A O 1
ATOM 914 N N . ALA A 1 118 ? 7.470 -6.525 3.809 1.00 90.00 118 ALA A N 1
ATOM 915 C CA . ALA A 1 118 ? 6.115 -6.851 3.394 1.00 90.00 118 ALA A CA 1
ATOM 916 C C . ALA A 1 118 ? 5.556 -8.081 4.125 1.00 90.00 118 ALA A C 1
ATOM 918 O O . ALA A 1 118 ? 4.444 -8.025 4.637 1.00 90.00 118 ALA A O 1
ATOM 919 N N . ARG A 1 119 ? 6.334 -9.160 4.273 1.00 89.44 119 ARG A N 1
ATOM 920 C CA . ARG A 1 119 ? 5.916 -10.342 5.051 1.00 89.44 119 ARG A CA 1
ATOM 921 C C . ARG A 1 119 ? 5.670 -10.018 6.524 1.00 89.44 119 ARG A C 1
ATOM 923 O O . ARG A 1 119 ? 4.683 -10.483 7.078 1.00 89.44 119 ARG A O 1
ATOM 930 N N . THR A 1 120 ? 6.518 -9.199 7.144 1.00 90.81 120 THR A N 1
ATOM 931 C CA . THR A 1 120 ? 6.324 -8.740 8.530 1.00 90.81 120 THR A CA 1
ATOM 932 C C . THR A 1 120 ? 5.045 -7.917 8.679 1.00 90.81 120 THR A C 1
ATOM 934 O O . THR A 1 120 ? 4.330 -8.053 9.672 1.00 90.81 120 THR A O 1
ATOM 937 N N . VAL A 1 121 ? 4.751 -7.056 7.704 1.00 91.38 121 VAL A N 1
ATOM 938 C CA . VAL A 1 121 ? 3.517 -6.265 7.667 1.00 91.38 121 VAL A CA 1
ATOM 939 C C . VAL A 1 121 ? 2.294 -7.173 7.561 1.00 91.38 121 VAL A C 1
ATOM 941 O O . VAL A 1 121 ? 1.383 -7.049 8.376 1.00 91.38 121 VAL A O 1
ATOM 944 N N . LEU A 1 122 ? 2.304 -8.115 6.614 1.00 90.44 122 LEU A N 1
ATOM 945 C CA . LEU A 1 122 ? 1.205 -9.061 6.410 1.00 90.44 122 LEU A CA 1
ATOM 946 C C . LEU A 1 122 ? 0.962 -9.901 7.662 1.00 90.44 122 LEU A C 1
ATOM 948 O O . LEU A 1 122 ? -0.156 -9.900 8.160 1.00 90.44 122 LEU A O 1
ATOM 952 N N . ALA A 1 123 ? 2.009 -10.485 8.250 1.00 89.25 123 ALA A N 1
ATOM 953 C CA . ALA A 1 123 ? 1.892 -11.270 9.478 1.00 89.25 123 ALA A CA 1
ATOM 954 C C . ALA A 1 123 ? 1.306 -10.454 10.645 1.00 89.25 123 ALA A C 1
ATOM 956 O O . ALA A 1 123 ? 0.530 -10.969 11.449 1.00 89.25 123 ALA A O 1
ATOM 957 N N . CYS A 1 124 ? 1.646 -9.163 10.740 1.00 89.75 124 CYS A N 1
ATOM 958 C CA . CYS A 1 124 ? 1.067 -8.273 11.743 1.00 89.75 124 CYS A CA 1
ATOM 959 C C . CYS A 1 124 ? -0.430 -8.046 11.508 1.00 89.75 124 CYS A C 1
ATOM 961 O O . CYS A 1 124 ? -1.213 -8.104 12.455 1.00 89.75 124 CYS A O 1
ATOM 963 N N . TRP A 1 125 ? -0.839 -7.795 10.266 1.00 89.31 125 TRP A N 1
ATOM 964 C CA . TRP A 1 125 ? -2.249 -7.617 9.939 1.00 89.31 125 TRP A CA 1
ATOM 965 C C . TRP A 1 125 ? -3.043 -8.915 10.089 1.00 89.31 125 TRP A C 1
ATOM 967 O O . TRP A 1 125 ? -4.119 -8.869 10.672 1.00 89.31 125 TRP A O 1
ATOM 977 N N . GLU A 1 126 ? -2.507 -10.059 9.661 1.00 87.75 126 GLU A N 1
ATOM 978 C CA . GLU A 1 126 ? -3.119 -11.384 9.844 1.00 87.75 126 GLU A CA 1
ATOM 979 C C . GLU A 1 126 ? -3.320 -11.709 11.327 1.00 87.75 126 GLU A C 1
ATOM 981 O O . GLU A 1 126 ? -4.389 -12.170 11.716 1.00 87.75 126 GLU A O 1
ATOM 986 N N . GLY A 1 127 ? -2.343 -11.387 12.182 1.00 85.50 127 GLY A N 1
ATOM 987 C CA . GLY A 1 127 ? -2.484 -11.544 13.631 1.00 85.50 127 GLY A CA 1
ATOM 988 C C . GLY A 1 127 ? -3.517 -10.601 14.262 1.00 85.50 127 GLY A C 1
ATOM 989 O O . GLY A 1 127 ? -4.113 -10.939 15.282 1.00 85.50 127 GLY A O 1
ATOM 990 N N . ARG A 1 128 ? -3.747 -9.418 13.675 1.00 84.56 128 ARG A N 1
ATOM 991 C CA . ARG A 1 128 ? -4.742 -8.445 14.167 1.00 84.56 128 ARG A CA 1
ATOM 992 C C . ARG A 1 128 ? -6.152 -8.698 13.638 1.00 84.56 128 ARG A C 1
ATOM 994 O O . ARG A 1 128 ? -7.112 -8.363 14.326 1.00 84.56 128 ARG A O 1
ATOM 1001 N N . PHE A 1 129 ? -6.268 -9.255 12.438 1.00 84.12 129 PHE A N 1
ATOM 1002 C CA . PHE A 1 129 ? -7.525 -9.483 11.727 1.00 84.12 129 PHE A CA 1
ATOM 1003 C C . PHE A 1 129 ? -7.588 -10.928 11.194 1.00 84.12 129 PHE A C 1
ATOM 1005 O O . PHE A 1 129 ? -7.638 -11.139 9.976 1.00 84.12 129 PHE A O 1
ATOM 1012 N N . PRO A 1 130 ? -7.554 -11.938 12.085 1.00 79.69 130 PRO A N 1
ATOM 1013 C CA . PRO A 1 130 ? -7.504 -13.341 11.686 1.00 79.69 130 PRO A CA 1
ATOM 1014 C C . PRO A 1 130 ? -8.760 -13.735 10.900 1.00 79.69 130 PRO A C 1
ATOM 1016 O O . PRO A 1 130 ? -9.876 -13.453 11.329 1.00 79.69 130 PRO A O 1
ATOM 1019 N N . GLY A 1 131 ? -8.576 -14.365 9.735 1.00 78.88 131 GLY A N 1
ATOM 1020 C CA . GLY A 1 131 ? -9.670 -14.827 8.867 1.00 78.88 131 GLY A CA 1
ATOM 1021 C C . GLY A 1 131 ? -10.481 -13.724 8.173 1.00 78.88 131 GLY A C 1
ATOM 1022 O O . GLY A 1 131 ? -11.416 -14.032 7.445 1.00 78.88 131 GLY A O 1
ATOM 1023 N N . MET A 1 132 ? -10.146 -12.445 8.380 1.00 78.19 132 MET A N 1
ATOM 1024 C CA . MET A 1 132 ? -10.846 -11.325 7.737 1.00 78.19 132 MET A CA 1
ATOM 1025 C C . MET A 1 132 ? -10.102 -10.792 6.511 1.00 78.19 132 MET A C 1
ATOM 1027 O O . MET A 1 132 ? -10.707 -10.221 5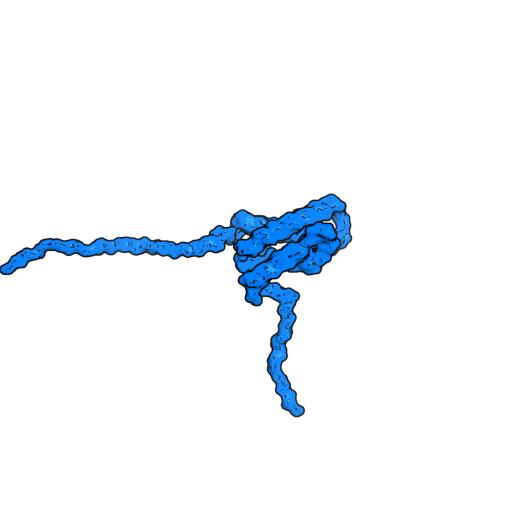.610 1.00 78.19 132 MET A O 1
ATOM 1031 N N . LEU A 1 133 ? -8.776 -10.925 6.475 1.00 79.75 133 LEU A N 1
ATOM 1032 C CA . LEU A 1 133 ? -7.994 -10.470 5.330 1.00 79.75 133 LEU A CA 1
ATOM 1033 C C . LEU A 1 133 ? -8.159 -11.458 4.170 1.00 79.75 133 LEU A C 1
ATOM 1035 O O . LEU A 1 133 ? -8.178 -12.663 4.422 1.00 79.75 133 LEU A O 1
ATOM 1039 N N . PRO A 1 134 ? -8.271 -10.971 2.919 1.00 70.12 134 PRO A N 1
ATOM 1040 C CA . PRO A 1 134 ? -8.421 -11.834 1.760 1.00 70.12 134 PRO A CA 1
ATOM 1041 C C . PRO A 1 134 ? -7.221 -12.776 1.723 1.00 70.12 134 PRO A C 1
ATOM 1043 O O . PRO A 1 134 ? -6.078 -12.328 1.623 1.00 70.12 134 PRO A O 1
ATOM 1046 N N . GLY A 1 135 ? -7.502 -14.063 1.923 1.00 57.28 135 GLY A N 1
ATOM 1047 C CA . GLY A 1 135 ? -6.491 -15.076 2.176 1.00 57.28 135 GLY A CA 1
ATOM 1048 C C . GLY A 1 135 ? -5.484 -15.203 1.038 1.00 57.28 135 GLY A C 1
ATOM 1049 O O . GLY A 1 135 ? -5.709 -14.775 -0.094 1.00 57.28 135 GLY A O 1
ATOM 1050 N N . ARG A 1 136 ? -4.370 -15.873 1.340 1.00 52.34 136 ARG A N 1
ATOM 1051 C CA . ARG A 1 136 ? -3.270 -16.215 0.421 1.00 52.34 136 ARG A CA 1
ATOM 1052 C C . ARG A 1 136 ? -3.675 -17.191 -0.711 1.00 52.34 136 ARG A C 1
ATOM 1054 O O . ARG A 1 136 ? -2.803 -17.728 -1.381 1.00 52.34 136 ARG A O 1
ATOM 1061 N N . GLY A 1 137 ? -4.967 -17.404 -0.927 1.00 46.09 137 GLY A N 1
ATOM 1062 C CA . GLY A 1 137 ? -5.535 -18.576 -1.582 1.00 46.09 137 GLY A CA 1
ATOM 1063 C C . GLY A 1 137 ? -6.436 -19.276 -0.577 1.00 46.09 137 GLY A C 1
ATOM 1064 O O . GLY A 1 137 ? -5.997 -20.173 0.134 1.00 46.09 137 GLY A O 1
ATOM 1065 N N . ASP A 1 138 ? -7.674 -18.797 -0.471 1.00 45.94 138 ASP A N 1
ATOM 1066 C CA . ASP A 1 138 ? -8.785 -19.665 -0.089 1.00 45.94 138 ASP A CA 1
ATOM 1067 C C . ASP A 1 138 ? -9.142 -20.438 -1.366 1.00 45.94 138 ASP A C 1
ATOM 1069 O O . ASP A 1 138 ? -10.049 -20.081 -2.114 1.00 45.94 138 ASP A O 1
ATOM 1073 N N . ASP A 1 139 ? -8.298 -21.408 -1.715 1.00 47.81 139 ASP A N 1
ATOM 1074 C CA . ASP A 1 139 ? -8.741 -22.508 -2.554 1.00 47.81 139 ASP A CA 1
ATOM 1075 C C . ASP A 1 139 ? -9.640 -23.331 -1.640 1.00 47.81 139 ASP A C 1
ATOM 1077 O O . ASP A 1 139 ? -9.165 -24.004 -0.725 1.00 47.81 139 ASP A O 1
ATOM 1081 N N . GLY A 1 140 ? -10.948 -23.163 -1.821 1.00 49.25 140 GLY A N 1
ATOM 1082 C CA . GLY A 1 140 ? -11.957 -23.886 -1.073 1.00 49.25 140 GLY A CA 1
ATOM 1083 C C . GLY A 1 140 ? -11.718 -25.390 -1.151 1.00 49.25 140 GLY A C 1
ATOM 1084 O O . GLY A 1 140 ? -12.032 -26.020 -2.154 1.00 49.25 140 GLY A O 1
ATOM 1085 N N . ASP A 1 141 ? -11.224 -25.960 -0.060 1.00 46.00 141 ASP A N 1
ATOM 1086 C CA . ASP A 1 141 ? -11.355 -27.379 0.264 1.00 46.00 141 ASP A CA 1
ATOM 1087 C C . ASP A 1 141 ? -12.420 -27.503 1.363 1.00 46.00 141 ASP A C 1
ATOM 1089 O O . ASP A 1 141 ? -12.200 -27.974 2.470 1.00 46.00 141 ASP A O 1
ATOM 1093 N N . GLY A 1 142 ? -13.592 -26.938 1.070 1.00 49.22 142 GLY A N 1
ATOM 1094 C CA . GLY A 1 142 ? -14.837 -27.163 1.795 1.00 49.22 142 GLY A CA 1
ATOM 1095 C C . GLY A 1 142 ? -15.693 -28.148 1.009 1.00 49.22 142 GLY A C 1
ATOM 1096 O O . GLY A 1 142 ? -16.813 -27.823 0.629 1.00 49.22 142 GLY A O 1
ATOM 1097 N N . GLY A 1 143 ? -15.123 -29.304 0.670 1.00 45.47 143 GLY A N 1
ATOM 1098 C CA . GLY A 1 143 ? -15.820 -30.426 0.047 1.00 45.47 143 GLY A CA 1
ATOM 1099 C C . GLY A 1 143 ? -16.178 -31.476 1.090 1.00 45.47 143 GLY A C 1
ATOM 1100 O O . GLY A 1 143 ? -15.760 -32.623 0.970 1.00 45.47 143 GLY A O 1
ATOM 1101 N N . GLU A 1 144 ? -16.884 -31.071 2.144 1.00 51.56 144 GLU A N 1
ATOM 1102 C CA . GLU A 1 144 ? -17.453 -32.005 3.113 1.00 51.56 144 GLU A CA 1
ATOM 1103 C C . GLU A 1 144 ? -18.651 -32.723 2.451 1.00 51.56 144 GLU A C 1
ATOM 1105 O O . GLU A 1 144 ? -19.639 -32.095 2.080 1.00 51.56 144 GLU A O 1
ATOM 1110 N N . GLU A 1 145 ? -18.479 -34.038 2.276 1.00 51.94 145 GLU A N 1
ATOM 1111 C CA . GLU A 1 145 ? -19.459 -35.139 2.279 1.00 51.94 145 GLU A CA 1
ATOM 1112 C C . GLU A 1 145 ? -20.695 -35.134 1.344 1.00 51.94 145 GLU A C 1
ATOM 1114 O O . GLU A 1 145 ? -21.619 -34.337 1.461 1.00 51.94 145 GLU A O 1
ATOM 1119 N N . MET A 1 146 ? -20.773 -36.165 0.488 1.00 53.06 146 MET A N 1
ATOM 1120 C CA . MET A 1 146 ? -21.793 -37.226 0.594 1.00 53.06 146 MET A CA 1
ATOM 1121 C C . MET A 1 146 ? -21.407 -38.398 -0.324 1.00 53.06 146 MET A C 1
ATOM 1123 O O . MET A 1 146 ? -21.581 -38.335 -1.542 1.00 53.06 146 MET A O 1
ATOM 1127 N N . ASP A 1 147 ? -20.882 -39.472 0.273 1.00 57.28 147 ASP A N 1
ATOM 1128 C CA . ASP A 1 147 ? -20.868 -40.807 -0.325 1.00 57.28 147 ASP A CA 1
ATOM 1129 C C . ASP A 1 147 ? -22.303 -41.181 -0.731 1.00 57.28 147 ASP A C 1
ATOM 1131 O O . ASP A 1 147 ? -23.201 -41.282 0.109 1.00 57.28 147 ASP A O 1
ATOM 1135 N N . VAL A 1 148 ? -22.529 -41.361 -2.031 1.00 66.12 148 VAL A N 1
ATOM 1136 C CA . VAL A 1 148 ? -23.719 -42.042 -2.542 1.00 66.12 148 VAL A CA 1
ATOM 1137 C C . VAL A 1 148 ? -23.329 -43.506 -2.704 1.00 66.12 148 VAL A C 1
ATOM 1139 O O . VAL A 1 148 ? -22.661 -43.869 -3.670 1.00 66.12 148 VAL A O 1
ATOM 1142 N N . ASP A 1 149 ? -23.703 -44.311 -1.713 1.00 63.41 149 ASP A N 1
ATOM 1143 C CA . ASP A 1 149 ? -23.720 -45.773 -1.786 1.00 63.41 149 ASP A CA 1
ATOM 1144 C C . ASP A 1 149 ? -24.716 -46.192 -2.891 1.00 63.41 149 ASP A C 1
ATOM 1146 O O . ASP A 1 149 ? -25.893 -45.816 -2.833 1.00 63.41 149 ASP A O 1
ATOM 1150 N N . GLU A 1 150 ? -24.254 -46.954 -3.888 1.00 60.28 150 GLU A N 1
ATOM 1151 C CA . GLU A 1 150 ? -25.096 -47.750 -4.800 1.00 60.28 150 GLU A CA 1
ATOM 1152 C C . GLU A 1 150 ? -24.598 -49.200 -4.847 1.00 60.28 150 GLU A C 1
ATOM 1154 O O . GLU A 1 150 ? -23.368 -49.405 -4.986 1.00 60.28 150 GLU A O 1
#

pLDDT: mean 71.54, std 17.79, range [39.28, 92.62]

Organism: NCBI:txid34458

Sequence (150 aa):
MVAQPPSPRPQAAKLTAKPAPVTESCRFLSASGPAWRRISRWVAAIKTFLEMQQSGHRPGPAAVQRCSREMIEAIKEVEEEKGLMSYDIILGTELYQTVWRLADANINGRKNQPSNLARTVLACWEGRFPGMLPGRGDDGDGGEEMDVDE

Radius of gyration: 27.32 Å; chains: 1; bounding box: 77×77×81 Å

Foldseek 3Di:
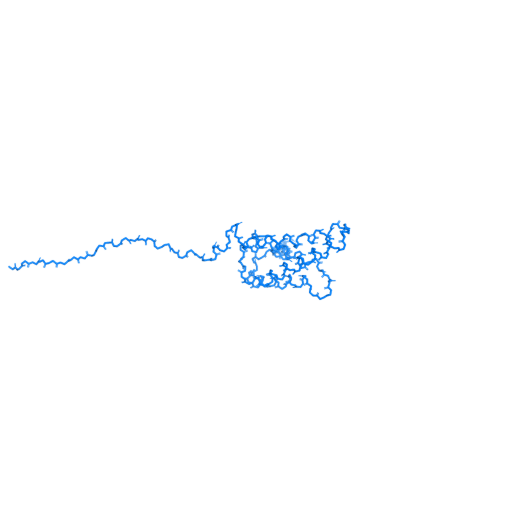DDDDDDDDDDPPPDPPPPPDPPPPVVVCCDCPHPVVVLLLQQLVLLVVLVCCVVVPDPDDPVVNVVSVVSNLVSLVVCLVCLLVDDPCCCVVRCSVVSLVVLLVVQPPDPDRRSNVSSVSSNVSVCVVQPPNPPDPDPPDPVPDDDDDDD

Secondary structure (DSSP, 8-state):
-----------------------GGGGGG-TTSHHHHHHHHHHHHHHHHHHHHHT-----HHHHHHHHHHHHHHHHHHHHHTTT--HHHHHHTSHHHHHHHHHHTT---SSS-HHHHHHHHHHHHHHHSTTTS--S--------------